Protein AF-A0A969MCN9-F1 (afdb_monomer)

Mean predicted aligned error: 4.21 Å

pLDDT: mean 92.95, std 8.02, range [56.62, 98.69]

Radius of gyration: 16.31 Å; Cα contacts (8 Å, |Δi|>4): 135; chains: 1; bounding box: 42×29×39 Å

Structure (mmCIF, N/CA/C/O backbone):
data_AF-A0A969MCN9-F1
#
_entry.id   AF-A0A969MCN9-F1
#
loop_
_atom_site.group_PDB
_atom_site.id
_atom_site.type_symbol
_atom_site.label_atom_id
_atom_site.label_alt_id
_atom_site.label_comp_id
_atom_site.label_asym_id
_atom_site.label_entity_id
_atom_site.label_seq_id
_atom_site.pdbx_PDB_ins_code
_atom_site.Cartn_x
_atom_site.Cartn_y
_atom_site.Cartn_z
_atom_site.occupancy
_atom_site.B_iso_or_equiv
_atom_site.auth_seq_id
_atom_site.auth_comp_id
_atom_site.auth_asym_id
_atom_site.auth_atom_id
_atom_site.pdbx_PDB_model_num
ATOM 1 N N . MET A 1 1 ? -25.334 6.407 14.767 1.00 56.62 1 MET A N 1
ATOM 2 C CA . MET A 1 1 ? -26.011 5.209 14.228 1.00 56.62 1 MET A CA 1
ATOM 3 C C . MET A 1 1 ? -25.544 4.036 15.064 1.00 56.62 1 MET A C 1
ATOM 5 O O . MET A 1 1 ? -24.375 3.686 14.964 1.00 56.62 1 MET A O 1
ATOM 9 N N . ASP A 1 2 ? -26.410 3.482 15.910 1.00 69.56 2 ASP A N 1
ATOM 10 C CA . ASP A 1 2 ? -26.061 2.326 16.743 1.00 69.56 2 ASP A CA 1
ATOM 11 C C . ASP A 1 2 ? -26.218 1.044 15.930 1.00 69.56 2 ASP A C 1
ATOM 13 O O . ASP A 1 2 ? -27.289 0.445 15.858 1.00 69.56 2 ASP A O 1
ATOM 17 N N . LEU A 1 3 ? -25.137 0.648 15.255 1.00 69.31 3 LEU A N 1
ATOM 18 C CA . LEU A 1 3 ? -25.090 -0.608 14.518 1.00 69.31 3 LEU A CA 1
ATOM 19 C C . LEU A 1 3 ? -24.894 -1.762 15.517 1.00 69.31 3 LEU A C 1
ATOM 21 O O . LEU A 1 3 ? -23.790 -1.979 16.027 1.00 69.31 3 LEU A O 1
ATOM 25 N N . GLN A 1 4 ? -25.969 -2.490 15.816 1.00 71.69 4 GLN A N 1
ATOM 26 C CA . GLN A 1 4 ? -25.914 -3.701 16.634 1.00 71.69 4 GLN A CA 1
ATOM 27 C C . GLN A 1 4 ? -25.765 -4.933 15.733 1.00 71.69 4 GLN A C 1
ATOM 29 O O . GLN A 1 4 ? -26.581 -5.167 14.847 1.00 71.69 4 GLN A O 1
ATOM 34 N N . ILE A 1 5 ? -24.704 -5.712 15.955 1.00 71.00 5 ILE A N 1
ATOM 35 C CA . ILE A 1 5 ? -24.484 -7.016 15.319 1.00 71.00 5 ILE A CA 1
ATOM 36 C C . ILE A 1 5 ? -24.623 -8.073 16.414 1.00 71.00 5 ILE A C 1
ATOM 38 O O . ILE A 1 5 ? -24.081 -7.891 17.505 1.00 71.00 5 ILE A O 1
ATOM 42 N N . SER A 1 6 ? -25.352 -9.156 16.132 1.00 79.56 6 SER A N 1
ATOM 43 C CA . SER A 1 6 ? -25.481 -10.278 17.066 1.00 79.56 6 SER A CA 1
ATOM 44 C C . SER A 1 6 ? -24.089 -10.850 17.409 1.00 79.56 6 SER A C 1
ATOM 46 O O . SER A 1 6 ? -23.266 -11.006 16.498 1.00 79.56 6 SER A O 1
ATOM 48 N N . PRO A 1 7 ? -23.801 -11.164 18.690 1.00 76.44 7 PRO A N 1
ATOM 49 C CA . PRO A 1 7 ? -22.500 -11.684 19.120 1.00 76.44 7 PRO A CA 1
ATOM 50 C C . PRO A 1 7 ? -22.012 -12.888 18.303 1.00 76.44 7 PRO A C 1
ATOM 52 O O . PRO A 1 7 ? -20.827 -12.993 18.002 1.00 76.44 7 PRO A O 1
ATOM 55 N N . GLU A 1 8 ? -22.933 -13.738 17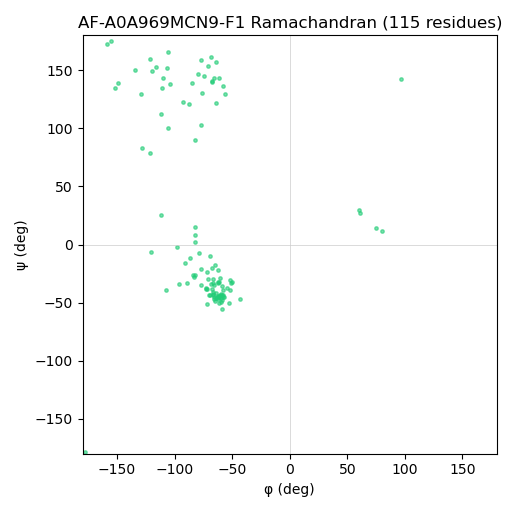.840 1.00 79.75 8 GLU A N 1
ATOM 56 C CA . GLU A 1 8 ? -22.615 -14.925 17.035 1.00 79.75 8 GLU A CA 1
ATOM 57 C C . GLU A 1 8 ? -21.916 -14.591 15.701 1.00 79.75 8 GLU A C 1
ATOM 59 O O . GLU A 1 8 ? -21.121 -15.381 15.193 1.00 79.75 8 GLU A O 1
ATOM 64 N N . PHE A 1 9 ? -22.167 -13.407 15.128 1.00 77.06 9 PHE A N 1
ATOM 65 C CA . PHE A 1 9 ? -21.522 -12.953 13.893 1.00 77.06 9 PHE A CA 1
ATOM 66 C C . PHE A 1 9 ? -20.150 -12.329 14.155 1.00 77.06 9 PHE A C 1
ATOM 68 O O . PHE A 1 9 ? -19.289 -12.377 13.274 1.00 77.06 9 PHE A O 1
ATOM 75 N N . ALA A 1 10 ? -19.938 -11.751 15.339 1.00 73.62 10 ALA A N 1
ATOM 76 C CA . ALA A 1 10 ? -18.662 -11.144 15.700 1.00 73.62 10 ALA A CA 1
ATOM 77 C C . ALA A 1 10 ? -17.560 -12.207 15.828 1.00 73.62 10 ALA A C 1
ATOM 79 O O . ALA A 1 10 ? -16.468 -12.022 15.289 1.00 73.62 10 ALA A O 1
ATOM 80 N N . ASP A 1 11 ? -17.877 -13.344 16.448 1.00 79.75 11 ASP A N 1
ATOM 81 C CA . ASP A 1 11 ? -16.924 -14.446 16.625 1.00 79.75 11 ASP A CA 1
ATOM 82 C C . ASP A 1 11 ? -16.735 -15.256 15.339 1.00 79.75 11 ASP A C 1
ATOM 84 O O . ASP A 1 11 ? -15.630 -15.692 15.014 1.00 79.75 11 ASP A O 1
ATOM 88 N N . LYS A 1 12 ? -17.806 -15.415 14.553 1.00 89.19 12 LYS A N 1
ATOM 89 C CA . LYS A 1 12 ? -17.768 -16.174 13.299 1.00 89.19 12 LYS A CA 1
ATOM 90 C C . LYS A 1 12 ? -16.983 -15.470 12.189 1.00 89.19 12 LYS A C 1
ATOM 92 O O . LYS A 1 12 ? -16.412 -16.145 11.333 1.00 89.19 12 LYS A O 1
ATOM 97 N N . TYR A 1 13 ? -16.949 -14.135 12.180 1.00 89.44 13 TYR A N 1
ATOM 98 C CA . TYR A 1 13 ? -16.332 -13.350 11.107 1.00 89.44 13 TYR A CA 1
ATOM 99 C C . TYR A 1 13 ? -15.339 -12.312 11.657 1.00 89.44 13 TYR A C 1
ATOM 101 O O . TYR A 1 13 ? -15.667 -11.125 11.752 1.00 89.44 13 TYR A O 1
ATOM 109 N N . PRO A 1 14 ? -14.084 -12.712 11.943 1.00 86.56 14 PRO A N 1
ATOM 110 C CA . PRO A 1 14 ? -13.085 -11.835 12.560 1.00 86.56 14 PRO A CA 1
ATOM 111 C C . PRO A 1 14 ? -12.857 -10.512 11.818 1.00 86.56 14 PRO A C 1
ATOM 113 O O . PRO A 1 14 ? -12.712 -9.462 12.441 1.00 86.56 14 PRO A O 1
ATOM 116 N N . ILE A 1 15 ? -12.883 -10.530 10.480 1.00 87.88 15 ILE A N 1
ATOM 117 C CA . ILE A 1 15 ? -12.712 -9.315 9.669 1.00 87.88 15 ILE A CA 1
ATOM 118 C C . ILE A 1 15 ? -13.895 -8.347 9.795 1.00 87.88 15 ILE A C 1
ATOM 120 O O . ILE A 1 15 ? -13.711 -7.130 9.770 1.00 87.88 15 ILE A O 1
ATOM 124 N N . LEU A 1 16 ? -15.111 -8.875 9.956 1.00 85.44 16 LEU A N 1
ATOM 125 C CA . LEU A 1 16 ? -16.298 -8.056 10.167 1.00 85.44 16 LEU A CA 1
ATOM 126 C C . LEU A 1 16 ? -16.243 -7.406 11.549 1.00 85.44 16 LEU A C 1
ATOM 128 O O . LEU A 1 16 ? -16.497 -6.210 11.661 1.00 85.44 16 LEU A O 1
ATOM 132 N N . ASN A 1 17 ? -15.843 -8.165 12.573 1.00 86.69 17 ASN A N 1
ATOM 133 C CA . ASN A 1 17 ? -15.660 -7.640 13.923 1.00 86.69 17 ASN A CA 1
ATOM 134 C C . ASN A 1 17 ? -14.580 -6.545 13.966 1.00 86.69 17 ASN A C 1
ATOM 136 O O . ASN A 1 17 ? -14.812 -5.469 14.511 1.00 86.69 17 ASN A O 1
ATOM 140 N N . TYR A 1 18 ? -13.436 -6.764 13.306 1.00 89.06 18 TYR A N 1
ATOM 141 C CA . TYR A 1 18 ? -12.391 -5.747 13.136 1.00 89.06 18 TYR A CA 1
ATOM 142 C C . TYR A 1 18 ? -12.953 -4.444 12.541 1.00 89.06 18 TYR A C 1
ATOM 144 O O . TYR A 1 18 ? -12.777 -3.370 13.119 1.00 89.06 18 TYR A O 1
ATOM 152 N N . ARG A 1 19 ? -13.703 -4.531 11.432 1.00 87.88 19 ARG A N 1
ATOM 153 C CA . ARG A 1 19 ? -14.290 -3.346 10.785 1.00 87.88 19 ARG A CA 1
ATOM 154 C C . ARG A 1 19 ? -15.370 -2.677 11.624 1.00 87.88 19 ARG A C 1
ATOM 156 O O . ARG A 1 19 ? -15.433 -1.452 11.646 1.00 87.88 19 ARG A O 1
ATOM 163 N N . LEU A 1 20 ? -16.200 -3.452 12.319 1.00 86.12 20 LEU A N 1
ATOM 164 C CA . LEU A 1 20 ? -17.219 -2.911 13.213 1.00 86.12 20 LEU A CA 1
ATOM 165 C C . LEU A 1 20 ? -16.578 -2.116 14.352 1.00 86.12 20 LEU A C 1
ATOM 167 O O . LEU A 1 20 ? -17.039 -1.022 14.666 1.00 86.12 20 LEU A O 1
ATOM 171 N N . ASN A 1 21 ? -15.511 -2.646 14.949 1.00 86.81 21 ASN A N 1
ATOM 172 C CA . ASN A 1 21 ? -14.810 -1.979 16.042 1.00 86.81 21 ASN A CA 1
ATOM 173 C C . ASN A 1 21 ? -14.114 -0.700 15.567 1.00 86.81 21 ASN A C 1
ATOM 175 O O . ASN A 1 21 ? -14.228 0.323 16.238 1.00 86.81 21 ASN A O 1
ATOM 179 N N . ASN A 1 22 ? -13.491 -0.720 14.384 1.00 89.62 22 ASN A N 1
ATOM 180 C CA . ASN A 1 22 ? -12.949 0.486 13.751 1.00 89.62 22 ASN A CA 1
ATOM 181 C C . ASN A 1 22 ? -14.043 1.528 13.474 1.00 89.62 22 ASN A C 1
ATOM 183 O O . ASN A 1 22 ? -13.867 2.706 13.766 1.00 89.62 22 ASN A O 1
ATOM 187 N N . PHE A 1 23 ? -15.200 1.102 12.963 1.00 86.31 23 PHE A N 1
ATOM 188 C CA . PHE A 1 23 ? -16.321 2.008 12.718 1.00 86.31 23 PHE A CA 1
ATOM 189 C C . PHE A 1 23 ? -16.840 2.636 14.020 1.00 86.31 23 PHE A C 1
ATOM 191 O O . PHE A 1 23 ? -17.033 3.848 14.088 1.00 86.31 23 PHE A O 1
ATOM 198 N N . LYS A 1 24 ? -17.016 1.830 15.077 1.00 87.12 24 LYS A N 1
ATOM 199 C CA . LYS A 1 24 ? -17.455 2.296 16.403 1.00 87.12 24 LYS A CA 1
ATOM 200 C C . LYS A 1 24 ? -16.467 3.269 17.049 1.00 87.12 24 LYS A C 1
ATOM 202 O O . LYS A 1 24 ? -16.901 4.172 17.754 1.00 87.12 24 LYS A O 1
ATOM 207 N N . SER A 1 25 ? -15.165 3.110 16.809 1.00 89.62 25 SER A N 1
ATOM 208 C CA . SER A 1 25 ? -14.132 4.030 17.305 1.00 89.62 25 SER A CA 1
ATOM 209 C C . SER A 1 25 ? -13.943 5.278 16.434 1.0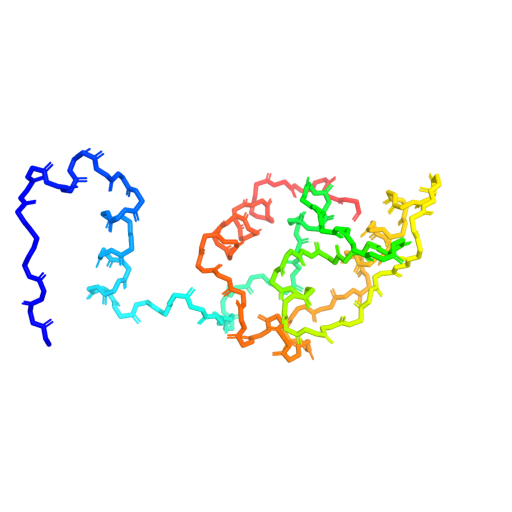0 89.62 25 SER A C 1
ATOM 211 O O . SER A 1 25 ? -13.084 6.104 16.733 1.00 89.62 25 SER A O 1
ATOM 213 N N . GLY A 1 26 ? -14.733 5.435 15.365 1.00 88.81 26 GLY A N 1
ATOM 214 C CA . GLY A 1 26 ? -14.630 6.565 14.442 1.00 88.81 26 GLY A CA 1
ATOM 215 C C . GLY A 1 26 ? -13.434 6.484 13.489 1.00 88.81 26 GLY A C 1
ATOM 216 O O . GLY A 1 26 ? -13.089 7.480 12.856 1.00 88.81 26 GLY A O 1
ATOM 217 N N . ARG A 1 27 ? -12.788 5.318 13.365 1.00 90.31 27 ARG A N 1
ATOM 218 C CA . ARG A 1 27 ? -11.683 5.113 12.428 1.00 90.31 27 ARG A CA 1
ATOM 219 C C . ARG A 1 27 ? -12.215 4.956 11.002 1.00 90.31 27 ARG A C 1
ATOM 221 O O . ARG A 1 27 ? -13.082 4.127 10.726 1.00 90.31 27 ARG A O 1
ATOM 228 N N . ASN A 1 28 ? -11.637 5.716 10.075 1.00 88.56 28 ASN A N 1
ATOM 229 C CA . ASN A 1 28 ? -11.953 5.609 8.653 1.00 88.56 28 ASN A CA 1
ATOM 230 C C . ASN A 1 28 ? -11.469 4.269 8.072 1.00 88.56 28 ASN A C 1
ATOM 232 O O . ASN A 1 28 ? -10.367 3.814 8.366 1.00 88.56 28 ASN A O 1
ATOM 236 N N . VAL A 1 29 ? -12.270 3.672 7.182 1.00 92.00 29 VAL A N 1
ATOM 237 C CA . VAL A 1 29 ? -11.899 2.448 6.435 1.00 92.00 29 VAL A CA 1
ATOM 238 C C . VAL A 1 29 ? -10.843 2.737 5.362 1.00 92.00 29 VAL A C 1
ATOM 240 O O . VAL A 1 29 ? -10.140 1.834 4.909 1.00 92.00 29 VAL A O 1
ATOM 243 N N . ARG A 1 30 ? -10.763 3.992 4.913 1.00 95.50 30 ARG A N 1
ATOM 244 C CA . ARG A 1 30 ? -9.867 4.450 3.854 1.00 95.50 30 ARG A CA 1
ATOM 245 C C . ARG A 1 30 ? -9.172 5.746 4.234 1.00 95.50 30 ARG A C 1
ATOM 247 O O . ARG A 1 30 ? -9.772 6.595 4.890 1.00 95.50 30 ARG A O 1
ATOM 254 N N . GLY A 1 31 ? -7.973 5.906 3.694 1.00 96.38 31 GLY A N 1
ATOM 255 C CA . GLY A 1 31 ? -7.201 7.136 3.742 1.00 96.38 31 GLY A CA 1
ATOM 256 C C . GLY A 1 31 ? -6.186 7.143 4.875 1.00 96.38 31 GLY A C 1
ATOM 257 O O . GLY A 1 31 ? -6.437 6.630 5.962 1.00 96.38 31 GLY A O 1
ATOM 258 N N . LEU A 1 32 ? -5.025 7.716 4.574 1.00 97.38 32 LEU A N 1
ATOM 259 C CA . LEU A 1 32 ? -3.927 7.875 5.518 1.00 97.38 32 LEU A CA 1
ATOM 260 C C . LEU A 1 32 ? -4.192 9.066 6.438 1.00 97.38 32 LEU A C 1
ATOM 262 O O . LEU A 1 32 ? -4.752 10.084 6.025 1.00 97.38 32 LEU A O 1
ATOM 266 N N . THR A 1 33 ? -3.734 8.935 7.672 1.00 95.56 33 THR A N 1
ATOM 267 C CA . THR A 1 33 ? -3.668 9.991 8.679 1.00 95.56 33 THR A CA 1
ATOM 268 C C . THR A 1 33 ? -2.225 10.448 8.869 1.00 95.56 33 THR A C 1
ATOM 270 O O . THR A 1 33 ? -1.285 9.759 8.476 1.00 95.56 33 THR A O 1
ATOM 273 N N . ASP A 1 34 ? -2.022 11.594 9.518 1.00 95.38 34 ASP A N 1
ATOM 274 C CA . ASP A 1 34 ? -0.672 12.127 9.755 1.00 95.38 34 ASP A CA 1
ATOM 275 C C . ASP A 1 34 ? 0.177 11.241 10.682 1.00 95.38 34 ASP A C 1
ATOM 277 O O . ASP A 1 34 ? 1.400 11.361 10.701 1.00 95.38 34 ASP A O 1
ATOM 281 N N . THR A 1 35 ? -0.457 10.338 11.436 1.00 95.75 35 THR A N 1
ATOM 282 C CA . THR A 1 35 ? 0.226 9.365 12.299 1.00 95.75 35 THR A CA 1
ATOM 283 C C . THR A 1 35 ? 0.621 8.074 11.590 1.00 95.75 35 THR A C 1
ATOM 285 O O . THR A 1 35 ? 1.359 7.273 12.165 1.00 95.75 35 THR A O 1
ATOM 288 N N . ASP A 1 36 ? 0.124 7.845 10.374 1.00 97.12 36 ASP A N 1
ATOM 289 C CA . ASP A 1 36 ? 0.483 6.667 9.594 1.00 97.12 36 ASP A CA 1
ATOM 290 C C . ASP A 1 36 ? 1.873 6.812 8.972 1.00 97.12 36 ASP A C 1
ATOM 292 O O . ASP A 1 36 ? 2.422 7.904 8.813 1.00 97.12 36 ASP A O 1
ATOM 296 N N . THR A 1 37 ? 2.479 5.680 8.624 1.00 96.94 37 THR A N 1
ATOM 297 C CA . THR A 1 37 ? 3.750 5.693 7.914 1.00 96.94 37 THR A CA 1
ATOM 298 C C . THR A 1 37 ? 3.589 6.252 6.500 1.00 96.94 37 THR A C 1
ATOM 300 O O . THR A 1 37 ? 2.681 5.898 5.745 1.00 96.94 37 THR A O 1
ATOM 303 N N . ASN A 1 38 ? 4.567 7.058 6.095 1.00 97.56 38 ASN A N 1
ATOM 304 C CA . ASN A 1 38 ? 4.680 7.579 4.740 1.00 97.56 38 ASN A CA 1
ATOM 305 C C . ASN A 1 38 ? 5.337 6.594 3.747 1.00 97.56 38 ASN A C 1
ATOM 307 O O . ASN A 1 38 ? 5.649 6.967 2.610 1.00 97.56 38 ASN A O 1
ATOM 311 N N . LYS A 1 39 ? 5.574 5.347 4.174 1.00 97.50 39 LYS A N 1
ATOM 312 C CA . LYS A 1 39 ? 6.143 4.255 3.378 1.00 97.50 39 LYS A CA 1
ATOM 313 C C . LYS A 1 39 ? 5.142 3.119 3.208 1.00 97.50 39 LYS A C 1
ATOM 315 O O . LYS A 1 39 ? 4.270 2.904 4.037 1.00 97.50 39 LYS A O 1
ATOM 320 N N . CYS A 1 40 ? 5.274 2.363 2.122 1.00 97.88 40 CYS A N 1
ATOM 321 C CA . CYS A 1 40 ? 4.363 1.261 1.809 1.00 97.88 40 CYS A CA 1
ATOM 322 C C . CYS A 1 40 ? 5.121 -0.066 1.699 1.00 97.88 40 CYS A C 1
ATOM 324 O O . CYS A 1 40 ? 5.393 -0.489 0.578 1.00 97.88 40 CYS A O 1
ATOM 326 N N . PRO A 1 41 ? 5.484 -0.729 2.812 1.00 97.50 41 PRO A N 1
ATOM 327 C CA . PRO A 1 41 ? 6.073 -2.068 2.765 1.00 97.50 41 PRO A CA 1
ATOM 328 C C . PRO A 1 41 ? 5.258 -3.076 1.950 1.00 97.50 41 PRO A C 1
ATOM 330 O O . PRO A 1 41 ? 5.849 -3.920 1.288 1.00 97.50 41 PRO A O 1
ATOM 333 N N . LEU A 1 42 ? 3.928 -2.926 1.903 1.00 97.25 42 LEU A N 1
ATOM 334 C CA . LEU A 1 42 ? 3.039 -3.758 1.089 1.00 97.25 42 LEU A CA 1
ATOM 335 C C . LEU A 1 42 ? 3.483 -3.871 -0.379 1.00 97.25 42 LEU A C 1
ATOM 337 O O . LEU A 1 42 ? 3.289 -4.918 -0.981 1.00 97.25 42 LEU A O 1
ATOM 341 N N . VAL A 1 43 ? 4.110 -2.838 -0.959 1.00 97.69 43 VAL A N 1
ATOM 342 C CA . VAL A 1 43 ? 4.604 -2.884 -2.350 1.00 97.69 43 VAL A CA 1
ATOM 343 C C . VAL A 1 43 ? 5.676 -3.957 -2.573 1.00 97.69 43 VAL A C 1
ATOM 345 O O . VAL A 1 43 ? 5.900 -4.384 -3.703 1.00 97.69 43 VAL A O 1
ATOM 348 N N . LEU A 1 44 ? 6.360 -4.386 -1.515 1.00 96.75 44 LEU A N 1
ATOM 349 C CA . LEU A 1 44 ? 7.403 -5.404 -1.582 1.00 96.75 44 LEU A CA 1
ATOM 350 C C . LEU A 1 44 ? 6.818 -6.826 -1.569 1.00 96.75 44 LEU A C 1
ATOM 352 O O . LEU A 1 44 ? 7.435 -7.725 -2.138 1.00 96.75 44 LEU A O 1
ATOM 356 N N . ASP A 1 45 ? 5.628 -6.999 -0.985 1.00 91.62 45 ASP A N 1
ATOM 357 C CA . ASP A 1 45 ? 5.007 -8.308 -0.737 1.00 91.62 45 ASP A CA 1
ATOM 358 C C . ASP A 1 45 ? 3.810 -8.596 -1.660 1.00 91.62 45 ASP A C 1
ATOM 360 O O . ASP A 1 45 ? 3.635 -9.725 -2.118 1.00 91.62 45 ASP A O 1
ATOM 364 N N . ASP A 1 46 ? 2.988 -7.585 -1.946 1.00 92.94 46 ASP A N 1
ATOM 365 C CA . ASP A 1 46 ? 1.809 -7.673 -2.813 1.00 92.94 46 ASP A CA 1
ATOM 366 C C . ASP A 1 46 ? 2.074 -6.977 -4.152 1.00 92.94 46 ASP A C 1
ATOM 368 O O . ASP A 1 46 ? 2.864 -6.037 -4.225 1.00 92.94 46 ASP A O 1
ATOM 372 N N . MET A 1 47 ? 1.414 -7.420 -5.223 1.00 93.38 47 MET A N 1
ATOM 373 C CA . MET A 1 47 ? 1.536 -6.862 -6.569 1.00 93.38 47 MET A CA 1
ATOM 374 C C . MET A 1 47 ? 0.245 -7.065 -7.361 1.00 93.38 47 MET A C 1
ATOM 376 O O . MET A 1 47 ? -0.289 -8.167 -7.444 1.00 93.38 47 MET A O 1
ATOM 380 N N . ALA A 1 48 ? -0.198 -6.008 -8.041 1.00 97.56 48 ALA A N 1
ATOM 381 C CA . ALA A 1 48 ? -1.240 -6.104 -9.057 1.00 97.56 48 ALA A CA 1
ATOM 382 C C . ALA A 1 48 ? -0.621 -6.017 -10.456 1.00 97.56 48 ALA A C 1
ATOM 384 O O . ALA A 1 48 ? 0.274 -5.201 -10.685 1.00 97.56 48 ALA A O 1
ATOM 385 N N . VAL A 1 49 ? -1.102 -6.848 -11.382 1.00 97.75 49 VAL A N 1
ATOM 386 C CA . VAL A 1 49 ? -0.646 -6.891 -12.776 1.00 97.75 49 VAL A CA 1
ATOM 387 C C . VAL A 1 49 ? -1.851 -6.819 -13.704 1.00 97.75 49 VAL A C 1
ATOM 389 O O . VAL A 1 49 ? -2.791 -7.598 -13.560 1.00 97.75 49 VAL A O 1
ATOM 392 N N . VAL A 1 50 ? -1.815 -5.908 -14.676 1.00 97.88 50 VAL A N 1
ATOM 393 C CA . VAL A 1 50 ? -2.822 -5.818 -15.742 1.00 97.88 50 VAL A CA 1
ATOM 394 C C . VAL A 1 50 ? -2.179 -5.290 -17.021 1.00 97.88 50 VAL A C 1
ATOM 396 O O . VAL A 1 50 ? -1.325 -4.408 -16.977 1.00 97.88 50 VAL A O 1
ATOM 399 N N . GLY A 1 51 ? -2.555 -5.861 -18.169 1.00 96.44 51 GLY A N 1
ATOM 400 C 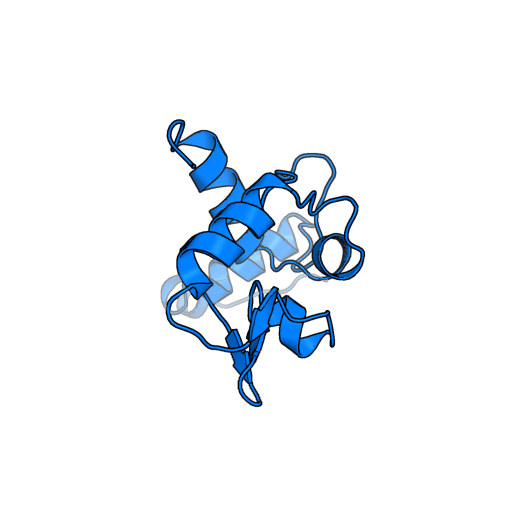CA . GLY A 1 51 ? -2.103 -5.380 -19.480 1.00 96.44 51 GLY A CA 1
ATOM 401 C C . GLY A 1 51 ? -0.585 -5.421 -19.695 1.00 96.44 51 GLY A C 1
ATOM 402 O O . GLY A 1 51 ? -0.066 -4.606 -20.445 1.00 96.44 51 GLY A O 1
ATOM 403 N N . GLY A 1 52 ? 0.135 -6.321 -19.017 1.00 98.06 52 GLY A N 1
ATOM 404 C CA . GLY A 1 52 ? 1.598 -6.396 -19.099 1.00 98.06 52 GLY A CA 1
ATOM 405 C C . GLY A 1 52 ? 2.342 -5.365 -18.245 1.00 98.06 52 GLY A C 1
ATOM 406 O O . GLY A 1 52 ? 3.553 -5.240 -18.387 1.00 98.06 52 GLY A O 1
ATOM 407 N N . TYR A 1 53 ? 1.656 -4.665 -17.337 1.00 98.69 53 TYR A N 1
ATOM 408 C CA . TYR A 1 53 ? 2.252 -3.721 -16.389 1.00 98.69 53 TYR A CA 1
ATOM 409 C C . TYR A 1 53 ? 1.998 -4.142 -14.943 1.00 98.69 53 TYR A C 1
ATOM 411 O O . TYR A 1 53 ? 0.961 -4.735 -14.642 1.00 98.69 53 TYR A O 1
ATOM 419 N N . HIS A 1 54 ? 2.926 -3.806 -14.044 1.00 98.50 54 HIS A N 1
ATOM 420 C CA . HIS A 1 54 ? 2.789 -4.040 -12.605 1.00 98.50 54 HIS A CA 1
ATOM 421 C C . HIS A 1 54 ? 2.613 -2.734 -11.830 1.00 98.50 54 HIS A C 1
ATO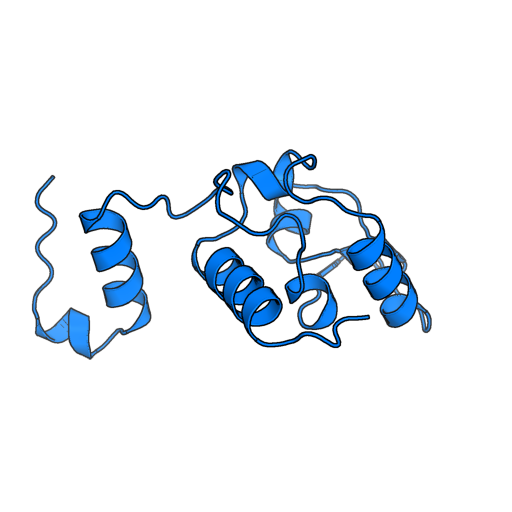M 423 O O . HIS A 1 54 ? 3.196 -1.701 -12.157 1.00 98.50 54 HIS A O 1
ATOM 429 N N . PHE A 1 55 ? 1.788 -2.788 -10.789 1.00 98.62 55 PHE A N 1
ATOM 430 C CA . PHE A 1 55 ? 1.352 -1.640 -9.994 1.00 98.62 55 PHE A CA 1
ATOM 431 C C . PHE A 1 55 ? 1.739 -1.825 -8.526 1.00 98.62 55 PHE A C 1
ATOM 433 O O . PHE A 1 55 ? 1.947 -2.966 -8.089 1.00 98.62 55 PHE A O 1
ATOM 440 N N . PRO A 1 56 ? 1.810 -0.741 -7.728 1.00 97.62 56 PRO A N 1
ATOM 441 C CA . PRO A 1 56 ? 2.218 -0.849 -6.334 1.00 97.62 56 PRO A CA 1
ATOM 442 C C . PRO A 1 56 ? 1.308 -1.764 -5.514 1.00 97.62 56 PRO A C 1
ATOM 444 O O . PRO A 1 56 ? 1.791 -2.594 -4.757 1.00 97.62 56 PRO A O 1
ATOM 447 N N . CYS A 1 57 ? -0.003 -1.660 -5.716 1.00 97.88 57 CYS A N 1
ATOM 448 C CA . CYS A 1 57 ? -1.002 -2.549 -5.135 1.00 97.88 57 CYS A CA 1
ATOM 449 C C . CYS A 1 57 ? -2.295 -2.499 -5.961 1.00 97.88 57 CYS A C 1
ATOM 451 O O . CYS A 1 57 ? -2.459 -1.649 -6.845 1.00 97.88 57 CYS A O 1
ATOM 453 N N . ILE A 1 58 ? -3.250 -3.374 -5.638 1.00 97.75 58 ILE A N 1
ATOM 454 C CA . ILE A 1 58 ? -4.544 -3.430 -6.330 1.00 97.75 58 ILE A CA 1
ATOM 455 C C . ILE A 1 58 ? -5.364 -2.139 -6.193 1.00 97.75 58 ILE A C 1
ATOM 457 O O . ILE A 1 58 ? -6.086 -1.772 -7.116 1.00 97.75 58 ILE A O 1
ATOM 461 N N . ILE A 1 59 ? -5.249 -1.424 -5.068 1.00 97.88 59 ILE A N 1
ATOM 462 C CA . ILE A 1 59 ? -5.953 -0.149 -4.857 1.00 97.88 59 ILE A CA 1
ATOM 463 C C . ILE A 1 59 ? -5.431 0.883 -5.854 1.00 97.88 59 ILE A C 1
ATOM 465 O O . ILE A 1 59 ? -6.219 1.494 -6.563 1.00 97.88 59 ILE A O 1
ATOM 469 N N . TYR A 1 60 ? -4.107 1.015 -5.962 1.00 98.00 60 TYR A N 1
ATOM 470 C CA . TYR A 1 60 ? -3.473 1.968 -6.870 1.00 98.00 60 TYR A CA 1
ATOM 471 C C . TYR A 1 60 ? -3.886 1.729 -8.326 1.00 98.00 60 TYR A C 1
ATOM 473 O O . TYR A 1 60 ? -4.254 2.662 -9.030 1.00 98.00 60 TYR A O 1
ATOM 481 N N . MET A 1 61 ? -3.910 0.458 -8.741 1.00 98.06 61 MET A N 1
ATOM 482 C CA . MET A 1 61 ? -4.366 0.048 -10.070 1.00 98.06 61 MET A CA 1
ATOM 483 C C . MET A 1 61 ? -5.847 0.386 -10.309 1.00 98.06 61 MET A C 1
ATOM 485 O O . MET A 1 61 ? -6.198 0.934 -11.350 1.00 98.06 61 MET A O 1
ATOM 489 N N . ARG A 1 62 ? -6.732 0.071 -9.353 1.00 97.56 62 ARG A N 1
ATOM 490 C CA . ARG A 1 62 ? -8.182 0.319 -9.476 1.00 97.56 62 ARG A CA 1
ATOM 491 C C . ARG A 1 62 ? -8.535 1.802 -9.510 1.00 97.56 62 ARG A C 1
ATOM 493 O O . ARG A 1 62 ? -9.484 2.175 -10.188 1.00 97.56 62 ARG A O 1
ATOM 500 N N . GLU A 1 63 ? -7.771 2.622 -8.801 1.00 98.00 63 GLU A N 1
ATOM 501 C CA . GLU A 1 63 ? -7.893 4.083 -8.800 1.00 98.00 63 GLU A CA 1
ATOM 502 C C . GLU A 1 63 ? -7.162 4.726 -9.996 1.00 98.00 63 GLU A C 1
ATOM 504 O O . GLU A 1 63 ? -6.943 5.933 -10.005 1.00 98.00 63 GLU A O 1
ATOM 509 N N . GLN A 1 64 ? -6.794 3.925 -11.009 1.00 97.31 64 GLN A N 1
ATOM 510 C CA . GLN A 1 64 ? -6.173 4.361 -12.266 1.00 97.31 64 GLN A CA 1
ATOM 511 C C . GLN A 1 64 ? -4.829 5.081 -12.080 1.00 97.31 64 GLN A C 1
ATOM 513 O O . GLN A 1 64 ? -4.448 5.934 -12.880 1.00 97.31 64 GLN A O 1
ATOM 518 N N . GLY A 1 65 ? -4.092 4.736 -11.025 1.00 97.62 65 GLY A N 1
ATOM 519 C CA . GLY A 1 65 ? -2.739 5.229 -10.822 1.00 97.62 65 GLY A CA 1
ATOM 520 C C . GLY A 1 65 ? -1.760 4.675 -11.855 1.00 97.62 65 GLY A C 1
ATOM 521 O O . GLY A 1 65 ? -2.011 3.657 -12.497 1.00 97.62 65 GLY A O 1
ATOM 522 N N . ASN A 1 66 ? -0.613 5.334 -11.997 1.00 98.06 66 ASN A N 1
ATOM 523 C CA . ASN A 1 66 ? 0.427 4.898 -12.925 1.00 98.06 66 ASN A CA 1
ATOM 524 C C . ASN A 1 66 ? 1.048 3.548 -12.511 1.00 98.06 66 ASN A C 1
ATOM 526 O O . ASN A 1 66 ? 1.250 3.299 -11.316 1.00 98.06 66 ASN A O 1
ATOM 530 N N . PRO A 1 67 ? 1.403 2.679 -13.474 1.00 98.25 67 PRO A N 1
ATOM 531 C CA . PRO A 1 67 ? 2.180 1.484 -13.174 1.00 98.25 67 PRO A CA 1
ATOM 532 C C . PRO A 1 67 ? 3.572 1.851 -12.647 1.00 98.25 67 PRO A C 1
ATOM 534 O O . PRO A 1 67 ? 4.098 2.930 -12.923 1.00 98.25 67 PRO A O 1
ATOM 537 N N . ILE A 1 68 ? 4.194 0.926 -11.913 1.00 98.38 68 ILE A N 1
ATOM 538 C CA . ILE A 1 68 ? 5.619 1.026 -11.570 1.00 98.38 68 ILE A CA 1
ATOM 539 C C . ILE A 1 68 ? 6.456 0.831 -12.838 1.00 98.38 68 ILE A C 1
ATOM 541 O O . ILE A 1 68 ? 7.397 1.586 -13.071 1.00 98.38 68 ILE A O 1
ATOM 545 N N . GLY A 1 69 ? 6.087 -0.158 -13.655 1.00 98.25 69 GLY A N 1
ATOM 546 C CA . GLY A 1 69 ? 6.783 -0.505 -14.889 1.00 98.25 69 GLY A CA 1
ATOM 547 C C . GLY A 1 69 ? 6.105 -1.656 -15.644 1.00 98.25 69 GLY A C 1
ATOM 548 O O . GLY A 1 69 ? 5.050 -2.146 -15.220 1.00 98.25 69 GLY A O 1
ATOM 549 N N . PRO A 1 70 ? 6.673 -2.083 -16.783 1.00 98.38 70 PRO A N 1
ATOM 550 C CA . PRO A 1 70 ? 6.243 -3.285 -17.490 1.00 98.38 70 PRO A CA 1
ATOM 551 C C . PRO A 1 70 ? 6.631 -4.552 -16.714 1.00 98.38 70 PRO A C 1
ATOM 553 O O . PRO A 1 70 ? 7.604 -4.572 -15.960 1.00 98.38 70 PRO A O 1
ATOM 556 N N . VAL A 1 71 ? 5.888 -5.637 -16.919 1.00 98.38 71 VAL A N 1
ATOM 557 C CA . VAL A 1 71 ? 6.237 -6.954 -16.380 1.00 98.38 71 VAL A CA 1
ATOM 558 C C . VAL A 1 71 ? 7.552 -7.412 -17.003 1.00 98.38 71 VAL A C 1
ATOM 560 O O . VAL A 1 71 ? 7.678 -7.520 -18.221 1.00 98.38 71 VAL A O 1
ATOM 563 N N . SER A 1 72 ? 8.544 -7.669 -16.156 1.00 98.06 72 SER A N 1
ATOM 564 C CA . SER A 1 72 ? 9.902 -8.017 -16.570 1.00 98.06 72 SER A CA 1
ATOM 565 C C . SER A 1 72 ? 10.625 -8.814 -15.479 1.00 98.06 72 SER A C 1
ATOM 567 O O . SER A 1 72 ? 10.138 -8.964 -14.357 1.00 98.06 72 SER A O 1
ATOM 569 N N . ASN A 1 73 ? 11.841 -9.278 -15.767 1.00 97.62 73 ASN A N 1
ATOM 570 C CA . ASN A 1 73 ? 12.698 -9.893 -14.747 1.00 97.62 73 ASN A CA 1
ATOM 571 C C . ASN A 1 73 ? 13.207 -8.882 -13.698 1.00 97.62 73 ASN A C 1
ATOM 573 O O . ASN A 1 73 ? 13.757 -9.288 -12.677 1.00 97.62 73 ASN A O 1
ATOM 577 N N . ASN A 1 74 ? 13.011 -7.578 -13.923 1.00 97.56 74 ASN A N 1
ATOM 578 C CA . ASN A 1 74 ? 13.510 -6.500 -13.071 1.00 97.56 74 ASN A CA 1
ATOM 579 C C . ASN A 1 74 ? 12.467 -5.962 -12.070 1.00 97.56 74 ASN A C 1
ATOM 581 O O . ASN A 1 74 ? 12.792 -5.117 -11.238 1.00 97.56 74 ASN A O 1
ATOM 585 N N . MET A 1 75 ? 11.227 -6.473 -12.088 1.00 97.62 75 MET A N 1
ATOM 586 C CA . MET A 1 75 ? 10.126 -5.941 -11.266 1.00 97.62 75 MET A CA 1
ATOM 587 C C . MET A 1 75 ? 10.478 -5.821 -9.781 1.00 97.62 75 MET A C 1
ATOM 589 O O . MET A 1 75 ? 10.113 -4.843 -9.139 1.00 97.62 75 MET A O 1
ATOM 593 N N . ARG A 1 76 ? 11.204 -6.790 -9.208 1.00 96.88 76 ARG A N 1
ATOM 594 C CA . ARG A 1 76 ? 11.580 -6.738 -7.785 1.00 96.88 76 ARG A CA 1
ATOM 595 C C . ARG A 1 76 ? 12.453 -5.526 -7.460 1.00 96.88 76 ARG A C 1
ATOM 597 O O . ARG A 1 76 ? 12.194 -4.857 -6.464 1.00 96.88 76 ARG A O 1
ATOM 604 N N . ALA A 1 77 ? 13.446 -5.230 -8.297 1.00 98.00 77 ALA A N 1
ATOM 605 C CA . ALA A 1 77 ? 14.306 -4.065 -8.113 1.00 98.00 77 ALA A CA 1
ATOM 606 C C . ALA A 1 77 ? 13.504 -2.766 -8.280 1.00 98.00 77 ALA A C 1
ATOM 608 O O . ALA A 1 77 ? 13.544 -1.905 -7.410 1.00 98.00 77 ALA A O 1
ATOM 609 N N . GLU A 1 78 ? 12.667 -2.683 -9.317 1.00 98.38 78 GLU A N 1
ATOM 610 C CA . GLU A 1 78 ? 11.810 -1.516 -9.571 1.00 98.38 78 GLU A CA 1
ATOM 611 C C . GLU A 1 78 ? 10.851 -1.218 -8.408 1.00 98.38 78 GLU A C 1
ATOM 613 O O . GLU A 1 78 ? 10.575 -0.060 -8.092 1.00 98.38 78 GLU A O 1
ATOM 618 N N . ARG A 1 79 ? 10.342 -2.261 -7.745 1.00 98.00 79 ARG A N 1
ATOM 619 C CA . ARG A 1 79 ? 9.460 -2.136 -6.576 1.00 98.00 79 ARG A CA 1
ATOM 620 C C . ARG A 1 79 ? 10.210 -1.675 -5.332 1.00 98.00 79 ARG A C 1
ATOM 622 O O . ARG A 1 79 ? 9.684 -0.840 -4.598 1.00 98.00 79 ARG A O 1
ATOM 629 N N . ILE A 1 80 ? 11.436 -2.157 -5.127 1.00 98.12 80 ILE A N 1
ATOM 630 C CA . ILE A 1 80 ? 12.334 -1.644 -4.083 1.00 98.12 80 ILE A CA 1
ATOM 631 C C . ILE A 1 80 ? 12.632 -0.161 -4.337 1.00 98.12 80 ILE A C 1
ATOM 633 O O . ILE A 1 80 ? 12.515 0.656 -3.424 1.00 98.12 80 ILE A O 1
ATOM 637 N N . ASP A 1 81 ? 12.933 0.216 -5.577 1.00 98.31 81 ASP A N 1
ATOM 638 C CA . ASP A 1 81 ? 13.192 1.610 -5.940 1.00 98.31 81 ASP A CA 1
ATOM 639 C C . ASP A 1 81 ? 11.954 2.485 -5.731 1.00 98.31 81 ASP A C 1
ATOM 641 O O . ASP A 1 81 ? 12.049 3.590 -5.189 1.00 98.31 81 ASP A O 1
ATOM 645 N N . TRP A 1 82 ? 10.770 1.987 -6.099 1.00 98.12 82 TRP A N 1
ATOM 646 C CA . TRP A 1 82 ? 9.503 2.657 -5.821 1.00 98.12 82 TRP A CA 1
ATOM 647 C C . TRP A 1 82 ? 9.281 2.848 -4.316 1.00 98.12 82 TRP A C 1
ATOM 649 O O . TRP A 1 82 ? 8.957 3.955 -3.889 1.00 98.12 82 TRP A O 1
ATOM 659 N N . PHE A 1 83 ? 9.508 1.817 -3.497 1.00 97.94 83 PHE A N 1
ATOM 660 C CA . PHE A 1 83 ? 9.407 1.902 -2.035 1.00 97.94 83 PHE A CA 1
ATOM 661 C C . PHE A 1 83 ? 10.333 2.988 -1.458 1.00 97.94 83 PHE A C 1
ATOM 663 O O . PHE A 1 83 ? 9.917 3.818 -0.639 1.00 97.94 83 PHE A O 1
ATOM 670 N N . LYS A 1 84 ? 11.580 3.038 -1.934 1.00 97.81 84 LYS A N 1
ATOM 671 C CA . LYS A 1 84 ? 12.594 4.005 -1.492 1.00 97.81 84 LYS A CA 1
ATOM 672 C C . LYS A 1 84 ? 12.243 5.438 -1.857 1.00 97.81 84 LYS A C 1
ATOM 674 O O . LYS A 1 84 ? 12.311 6.316 -0.995 1.00 97.81 84 LYS A O 1
ATOM 679 N N . ARG A 1 85 ? 11.827 5.681 -3.101 1.00 97.38 85 ARG A N 1
ATOM 680 C CA . ARG A 1 85 ? 11.590 7.041 -3.614 1.00 97.38 85 ARG A CA 1
ATOM 681 C C . ARG A 1 85 ? 10.215 7.609 -3.275 1.00 97.38 85 ARG A C 1
ATOM 683 O O . ARG A 1 85 ? 10.068 8.824 -3.203 1.00 97.38 85 ARG A O 1
ATOM 690 N N . THR A 1 86 ? 9.210 6.762 -3.065 1.00 97.56 86 THR A N 1
ATOM 691 C CA . THR A 1 86 ? 7.831 7.231 -2.895 1.00 97.56 86 THR A CA 1
ATOM 692 C C . THR A 1 86 ? 7.539 7.623 -1.449 1.00 97.56 86 THR A C 1
ATOM 694 O O . THR A 1 86 ? 7.941 6.946 -0.500 1.00 97.56 86 THR A O 1
ATOM 697 N N . ASN A 1 87 ? 6.813 8.729 -1.292 1.00 98.12 87 ASN A N 1
ATOM 698 C CA . ASN A 1 87 ? 6.173 9.148 -0.052 1.00 98.12 87 ASN A CA 1
ATOM 699 C C . ASN A 1 87 ? 4.653 9.036 -0.245 1.00 98.12 87 ASN A C 1
ATOM 701 O O . ASN A 1 87 ? 4.068 9.790 -1.023 1.00 98.12 87 ASN A O 1
ATOM 705 N N . THR A 1 88 ? 4.010 8.103 0.457 1.00 98.06 88 THR A N 1
ATOM 706 C CA . THR A 1 88 ? 2.570 7.832 0.304 1.00 98.06 88 THR A CA 1
ATOM 707 C C . THR A 1 88 ? 1.676 8.974 0.778 1.00 98.06 88 THR A C 1
ATOM 709 O O . THR A 1 88 ? 0.536 9.059 0.332 1.00 98.06 88 THR A O 1
ATOM 712 N N . HIS A 1 89 ? 2.170 9.879 1.628 1.00 98.19 89 HIS A N 1
ATOM 713 C CA . HIS A 1 89 ? 1.412 11.055 2.075 1.00 98.19 89 HIS A CA 1
ATOM 714 C C . HIS A 1 89 ? 1.364 12.148 1.000 1.00 98.19 89 HIS A C 1
ATOM 716 O O . HIS A 1 89 ? 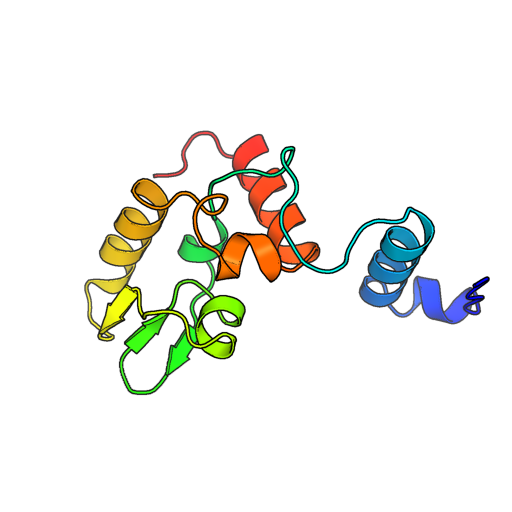0.485 13.009 1.039 1.00 98.19 89 HIS A O 1
ATOM 722 N N . CYS A 1 90 ? 2.297 12.124 0.044 1.00 98.06 90 CYS A N 1
ATOM 723 C CA . CYS A 1 90 ? 2.324 13.041 -1.096 1.00 98.06 90 CYS A CA 1
ATOM 724 C C . CYS A 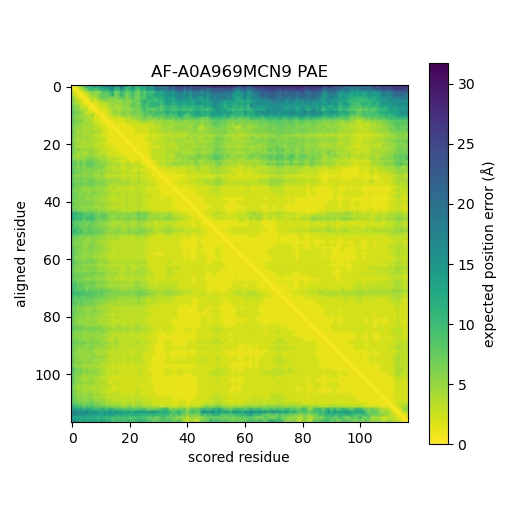1 90 ? 1.566 12.492 -2.313 1.00 98.06 90 CYS A C 1
ATOM 726 O O . CYS A 1 90 ? 1.255 13.251 -3.226 1.00 98.06 90 CYS A O 1
ATOM 728 N N . ASP A 1 91 ? 1.264 11.193 -2.331 1.00 97.88 91 ASP A N 1
ATOM 729 C CA . ASP A 1 91 ? 0.511 10.565 -3.410 1.00 97.88 91 ASP A CA 1
ATOM 730 C C . ASP A 1 91 ? -1.006 10.660 -3.139 1.00 97.88 91 ASP A C 1
ATOM 732 O O . ASP A 1 91 ? -1.479 10.157 -2.113 1.00 97.88 91 ASP A O 1
ATOM 736 N N . PRO A 1 92 ? -1.799 11.288 -4.029 1.00 97.81 92 PRO A N 1
ATOM 737 C CA . PRO A 1 92 ? -3.219 11.532 -3.785 1.00 97.81 92 PRO A CA 1
ATOM 738 C C . PRO A 1 92 ? -4.053 10.246 -3.731 1.00 97.81 92 PRO A C 1
ATOM 740 O O . PRO A 1 92 ? -5.050 10.201 -3.007 1.00 97.81 92 PRO A O 1
ATOM 743 N N . ILE A 1 93 ? -3.649 9.194 -4.452 1.00 98.38 93 ILE A N 1
ATOM 744 C CA . ILE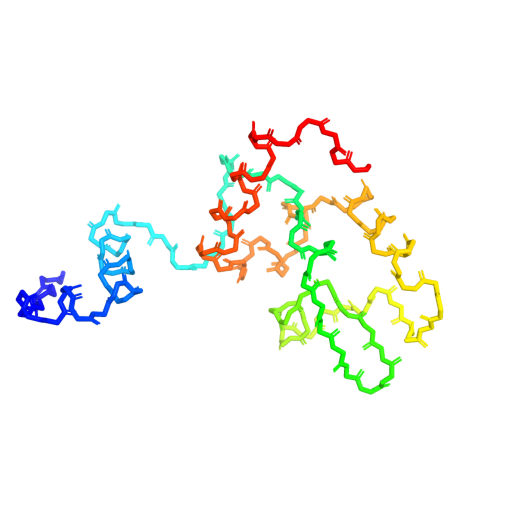 A 1 93 ? -4.338 7.904 -4.430 1.00 98.38 93 ILE A CA 1
ATOM 745 C C . ILE A 1 93 ? -4.071 7.229 -3.090 1.00 98.38 93 ILE A C 1
ATOM 747 O O . ILE A 1 93 ? -5.016 6.855 -2.397 1.00 98.38 93 ILE A O 1
ATOM 751 N N . CYS A 1 94 ? -2.806 7.120 -2.684 1.00 98.00 94 CYS A N 1
ATOM 752 C CA . CYS A 1 94 ? -2.444 6.508 -1.406 1.00 98.00 94 CYS A CA 1
ATOM 753 C C . CYS A 1 94 ? -3.087 7.249 -0.229 1.00 98.00 94 CYS A C 1
ATOM 755 O O . CYS A 1 94 ? -3.755 6.623 0.598 1.00 98.00 94 CYS A O 1
ATOM 757 N N . LYS A 1 95 ? -2.957 8.582 -0.194 1.00 97.75 95 LYS A N 1
ATOM 758 C CA . LYS A 1 95 ? -3.494 9.428 0.877 1.00 97.75 95 LYS A CA 1
ATOM 759 C C . LYS A 1 95 ? -5.003 9.284 1.039 1.00 97.75 95 LYS A C 1
ATOM 761 O O . LYS A 1 95 ? -5.483 9.260 2.166 1.00 97.75 95 LYS A O 1
ATOM 766 N N . LYS A 1 96 ? -5.753 9.167 -0.060 1.00 97.94 96 LYS A N 1
ATOM 767 C CA . LYS A 1 96 ? -7.220 9.101 -0.024 1.00 97.94 96 LYS A CA 1
ATOM 768 C C . LYS A 1 96 ? -7.770 7.680 0.120 1.00 97.94 96 LYS A C 1
ATOM 770 O O . LYS A 1 96 ? -8.827 7.503 0.719 1.00 97.94 96 LYS A O 1
ATOM 775 N N . ASN A 1 97 ? -7.090 6.676 -0.438 1.00 98.12 97 ASN A N 1
ATOM 776 C CA . ASN A 1 97 ? -7.703 5.371 -0.703 1.00 98.12 97 ASN A CA 1
ATOM 777 C C . ASN A 1 97 ? -7.049 4.171 -0.009 1.00 98.12 97 ASN A C 1
ATOM 779 O O . ASN A 1 97 ? -7.617 3.080 -0.102 1.00 98.12 97 ASN A O 1
ATOM 783 N N . CYS A 1 98 ? -5.905 4.321 0.673 1.00 97.69 98 CYS A N 1
ATOM 784 C CA . CYS A 1 98 ? -5.285 3.192 1.376 1.00 97.69 98 CYS A CA 1
ATOM 785 C C . CYS A 1 98 ? -6.279 2.566 2.369 1.00 97.69 98 CYS A C 1
ATOM 787 O O . CYS A 1 98 ? -6.909 3.294 3.132 1.00 97.69 98 CYS A O 1
ATOM 789 N N . LEU A 1 99 ? -6.461 1.243 2.326 1.00 96.19 99 LEU A N 1
ATOM 790 C CA . LEU A 1 99 ? -7.389 0.537 3.215 1.00 96.19 99 LEU A CA 1
ATOM 791 C C . LEU A 1 99 ? -6.814 0.429 4.629 1.00 96.19 99 LEU A C 1
ATOM 793 O O . LEU A 1 99 ? -5.620 0.185 4.785 1.00 96.19 99 LEU A O 1
ATOM 797 N N . ASP A 1 100 ? -7.677 0.505 5.637 1.00 94.88 100 ASP A N 1
ATOM 798 C CA . ASP A 1 100 ? -7.361 0.319 7.059 1.00 94.88 100 ASP A CA 1
ATOM 799 C C . ASP A 1 100 ? -6.432 -0.876 7.342 1.00 94.88 100 ASP A C 1
ATOM 801 O O . ASP A 1 100 ? -5.409 -0.729 8.010 1.00 94.88 100 ASP A O 1
ATOM 805 N N . VAL A 1 101 ? -6.713 -2.035 6.748 1.00 94.50 101 VAL A N 1
ATOM 806 C CA . VAL A 1 101 ? -5.877 -3.238 6.894 1.00 94.50 101 VAL A CA 1
ATOM 807 C C . VAL A 1 101 ? -4.483 -3.091 6.272 1.00 94.50 101 VAL A C 1
ATOM 809 O O . VAL A 1 101 ? -3.507 -3.612 6.811 1.00 94.50 101 VAL A O 1
ATOM 812 N N . CYS A 1 102 ? -4.360 -2.368 5.155 1.00 96.69 102 CYS A N 1
ATOM 813 C CA . CYS A 1 102 ? -3.076 -2.091 4.507 1.00 96.69 102 CYS A CA 1
ATOM 814 C C . CYS A 1 102 ? -2.263 -1.081 5.325 1.00 96.69 102 CYS A C 1
ATOM 816 O O . CYS A 1 102 ? -1.048 -1.220 5.444 1.00 96.69 102 CYS A O 1
ATOM 818 N N . ILE A 1 103 ? -2.940 -0.091 5.912 1.00 96.94 103 ILE A N 1
ATOM 819 C CA . ILE A 1 103 ? -2.351 0.889 6.827 1.00 96.94 103 ILE A CA 1
ATOM 820 C C . ILE A 1 103 ? -1.793 0.178 8.062 1.00 96.94 103 ILE A C 1
ATOM 822 O O . ILE A 1 103 ? -0.620 0.351 8.387 1.00 96.94 103 ILE A O 1
ATOM 826 N N . ASP A 1 104 ? -2.592 -0.684 8.698 1.00 95.69 104 ASP A N 1
ATOM 827 C CA . ASP A 1 104 ? -2.170 -1.466 9.865 1.00 95.69 104 ASP A CA 1
ATOM 828 C C . ASP A 1 104 ? -0.968 -2.355 9.553 1.00 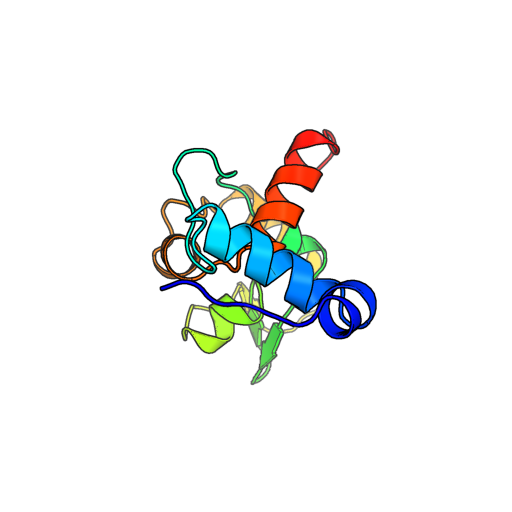95.69 104 ASP A C 1
ATOM 830 O O . ASP A 1 104 ? -0.016 -2.408 10.336 1.00 95.69 104 ASP A O 1
ATOM 834 N N . HIS A 1 105 ? -0.985 -3.019 8.396 1.00 96.00 105 HIS A N 1
ATOM 835 C CA . HIS A 1 105 ? 0.153 -3.795 7.921 1.00 96.00 105 HIS A CA 1
ATOM 836 C C . HIS A 1 105 ? 1.400 -2.913 7.772 1.00 96.00 105 HIS A C 1
ATOM 838 O O . HIS A 1 105 ? 2.415 -3.186 8.410 1.00 96.00 105 HIS A O 1
ATOM 844 N N . ASN A 1 106 ? 1.322 -1.827 6.998 1.00 97.38 106 ASN A N 1
ATOM 845 C CA . ASN A 1 106 ? 2.460 -0.947 6.730 1.00 97.38 106 ASN A CA 1
ATOM 846 C C . ASN A 1 106 ? 3.040 -0.352 8.022 1.00 97.38 106 ASN A C 1
ATOM 848 O O . ASN A 1 106 ? 4.246 -0.443 8.252 1.00 97.38 106 ASN A O 1
ATOM 852 N N . ASN A 1 107 ? 2.189 0.176 8.906 1.00 97.38 107 ASN A N 1
ATOM 853 C CA . ASN A 1 107 ? 2.595 0.704 10.210 1.00 97.38 107 ASN A CA 1
ATOM 854 C C . ASN A 1 107 ? 3.298 -0.365 11.054 1.00 97.38 107 ASN A C 1
ATOM 856 O O . ASN A 1 107 ? 4.349 -0.114 11.649 1.00 97.38 107 ASN A O 1
ATOM 860 N N . LYS A 1 108 ? 2.736 -1.580 11.102 1.00 96.94 108 LYS A N 1
ATOM 861 C CA . LYS A 1 108 ? 3.298 -2.684 11.882 1.00 96.94 108 LYS A CA 1
ATOM 862 C C . LYS A 1 108 ? 4.644 -3.143 11.330 1.00 96.94 108 LYS A C 1
ATOM 864 O O . LYS A 1 108 ? 5.564 -3.345 12.120 1.00 96.94 108 LYS A O 1
ATOM 869 N N . VAL A 1 109 ? 4.787 -3.274 10.012 1.00 96.50 109 VAL A N 1
ATOM 870 C CA . VAL A 1 109 ? 6.065 -3.656 9.399 1.00 96.50 109 VAL A CA 1
ATOM 871 C C . VAL A 1 109 ? 7.114 -2.576 9.651 1.00 96.50 109 VAL A C 1
ATOM 873 O O . VAL A 1 109 ? 8.193 -2.909 10.124 1.00 96.50 109 VAL A O 1
ATOM 876 N N . MET A 1 110 ? 6.796 -1.295 9.451 1.00 95.25 110 MET A N 1
ATOM 877 C CA . MET A 1 110 ? 7.741 -0.201 9.722 1.00 95.25 110 MET A CA 1
ATOM 878 C C . MET A 1 110 ? 8.162 -0.126 11.197 1.00 95.25 110 MET A C 1
ATOM 880 O O . MET A 1 110 ? 9.297 0.231 11.501 1.00 95.25 110 MET A O 1
ATOM 884 N N . LYS A 1 111 ? 7.271 -0.494 12.127 1.00 95.88 111 LYS A N 1
ATOM 885 C CA . LYS A 1 111 ? 7.587 -0.561 13.561 1.00 95.88 111 LYS A CA 1
ATOM 886 C C . LYS A 1 111 ? 8.501 -1.739 13.917 1.00 95.88 111 LYS A C 1
ATOM 888 O O . LYS A 1 111 ? 9.329 -1.609 14.817 1.00 95.88 111 LYS A O 1
ATOM 893 N N . LEU A 1 112 ? 8.313 -2.895 13.278 1.00 95.00 112 LEU A N 1
ATOM 894 C CA . LEU A 1 112 ? 8.979 -4.149 13.656 1.00 95.00 112 LEU A CA 1
ATOM 895 C C . LEU A 1 112 ? 10.239 -4.451 12.837 1.00 95.00 112 LEU A C 1
ATOM 897 O O . LEU A 1 112 ? 11.179 -5.037 13.371 1.00 95.00 112 LEU A O 1
ATOM 901 N N . ASN A 1 113 ? 10.272 -4.077 11.559 1.00 88.69 113 ASN A N 1
ATOM 902 C CA . ASN A 1 113 ? 11.345 -4.431 10.640 1.00 88.69 113 ASN A CA 1
ATOM 903 C C . ASN A 1 113 ? 12.255 -3.231 10.362 1.00 88.69 113 ASN A C 1
ATOM 905 O O . ASN A 1 113 ? 11.956 -2.374 9.533 1.00 88.69 113 ASN A O 1
ATOM 909 N N . LYS A 1 114 ? 13.405 -3.205 11.040 1.00 74.44 114 LYS A N 1
ATOM 910 C CA . LYS A 1 114 ? 14.433 -2.168 10.858 1.00 74.44 114 LYS A CA 1
ATOM 911 C C . LYS A 1 114 ? 15.305 -2.374 9.614 1.00 74.44 114 LYS A C 1
ATOM 913 O O . LYS A 1 114 ? 16.089 -1.492 9.293 1.00 74.44 114 LYS A O 1
ATOM 918 N N . ASN A 1 115 ? 15.165 -3.511 8.931 1.00 83.50 115 ASN A N 1
ATOM 919 C CA . ASN A 1 115 ? 16.024 -3.923 7.819 1.00 83.50 115 ASN A CA 1
ATOM 920 C C . ASN A 1 115 ? 15.276 -3.928 6.478 1.00 83.50 115 ASN A C 1
ATOM 922 O O . ASN A 1 115 ? 15.627 -4.690 5.577 1.00 83.50 115 ASN A O 1
ATOM 926 N N . LEU A 1 116 ? 14.214 -3.129 6.352 1.00 85.69 116 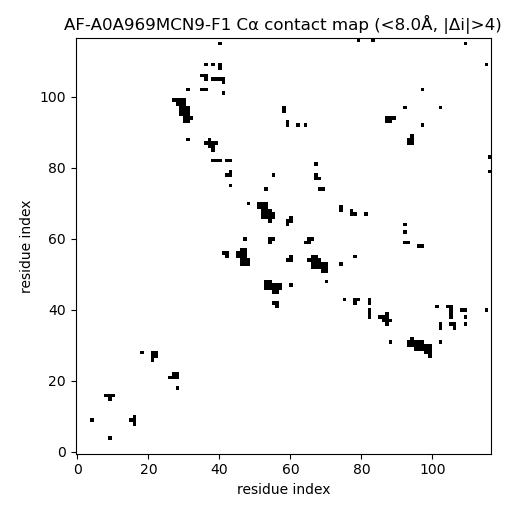LEU A N 1
ATOM 927 C CA . LEU A 1 116 ? 13.605 -2.900 5.046 1.00 85.69 116 LEU A CA 1
ATOM 928 C C . LEU A 1 116 ? 14.623 -2.236 4.103 1.00 85.69 116 LEU A C 1
ATOM 930 O O . LEU A 1 116 ? 15.439 -1.440 4.573 1.00 85.69 116 LEU A O 1
ATOM 934 N N . PRO A 1 117 ? 14.598 -2.595 2.807 1.00 81.94 117 PRO A N 1
ATOM 935 C CA . PRO A 1 117 ? 15.631 -2.213 1.854 1.00 81.94 117 PRO A CA 1
ATOM 936 C C . PRO A 1 117 ? 15.750 -0.709 1.630 1.00 81.94 117 PRO A C 1
ATOM 938 O O . PRO A 1 117 ? 14.722 0.008 1.642 1.00 81.94 117 PRO A O 1
#

Secondary structure (DSSP, 8-state):
------HHHHHH-HHHHHHHHHHHTT--SB---TTS-S--THHHH--EEETTEEES-HHHHHTTPPPSEESSTTHHHHHHHHHHH--TTT-HHHHHH-BHHHHHHHHHHHHH-TT--

Sequence (117 aa):
MDLQISPEFADKYPILNYRLNNFKSGRNVRGLTDTDTNKCPLVLDDMAVVGGYHFPCIIYMREQGNPIGPVSNNMRAERIDWFKRTNTHCDPICKKNCLDVCIDHNNKVMKLNKNLP

Foldseek 3Di:
DPDDDDPVVCVVPVVVVVVVVCVVVVHDQFFDDPPFAQFQPQLQVAWDDDPQFIASHPQCVVVVHDGLGGDDPCSNVSSLVCRVPGGLCPPPSSRGGPGPVSRVVRRVCVVPPPPRD

Solvent-accessible surface area (backbone atoms only — not comparable to full-atom values): 6905 Å² total; per-residue (Å²): 132,89,84,82,73,63,69,72,54,40,75,74,32,60,70,59,35,53,51,50,51,34,50,75,72,70,49,65,65,47,35,63,55,94,86,52,62,45,51,53,62,54,38,77,80,45,73,28,73,59,96,64,27,30,24,56,29,59,65,45,48,74,73,68,47,77,59,78,45,63,70,56,97,54,46,68,60,56,35,52,51,46,45,66,73,49,49,38,74,79,33,71,62,45,27,57,56,39,39,45,70,56,51,54,48,24,42,50,47,65,73,70,47,90,79,68,126

Nearest PDB structures (foldseek):
  6f7s-assembly1_C  TM=2.347E-01  e=7.635E+00  Homo sapiens